Protein AF-A0A351Y8E1-F1 (afdb_monomer_lite)

Structure (mmCIF, N/CA/C/O backbone):
data_AF-A0A351Y8E1-F1
#
_entry.id   AF-A0A351Y8E1-F1
#
loop_
_atom_site.group_PDB
_atom_site.id
_atom_site.type_symbol
_atom_site.label_atom_id
_atom_site.label_alt_id
_atom_site.label_comp_id
_atom_site.label_asym_id
_atom_site.label_entity_id
_atom_site.label_seq_id
_atom_site.pdbx_PDB_ins_code
_atom_site.Cartn_x
_atom_site.Cartn_y
_atom_site.Cartn_z
_atom_site.occupancy
_atom_site.B_iso_or_equiv
_atom_site.auth_seq_id
_atom_site.auth_comp_id
_atom_site.auth_asym_id
_atom_site.auth_atom_id
_atom_site.pdbx_PDB_model_num
ATOM 1 N N . MET A 1 1 ? -6.331 18.343 -5.073 1.00 37.34 1 MET A N 1
ATOM 2 C CA . MET A 1 1 ? -5.907 17.627 -3.851 1.00 37.34 1 MET A CA 1
ATOM 3 C C . MET A 1 1 ? -6.687 16.323 -3.826 1.00 37.34 1 MET A C 1
ATOM 5 O O . MET A 1 1 ? -7.875 16.342 -3.517 1.00 37.34 1 MET A O 1
ATOM 9 N N . ASN A 1 2 ? -6.078 15.239 -4.311 1.00 38.06 2 ASN A N 1
ATOM 10 C CA . ASN A 1 2 ? -6.756 13.952 -4.464 1.00 38.06 2 ASN A CA 1
ATOM 11 C C . ASN A 1 2 ? -7.035 13.405 -3.062 1.00 38.06 2 ASN A C 1
ATOM 13 O O . ASN A 1 2 ? -6.114 13.067 -2.325 1.00 38.06 2 ASN A O 1
ATOM 17 N N . LYS A 1 3 ? -8.303 13.434 -2.647 1.00 45.38 3 LYS A N 1
ATOM 18 C CA . LYS A 1 3 ? -8.732 12.825 -1.388 1.00 45.38 3 LYS A CA 1
ATOM 19 C C . LYS A 1 3 ? -8.659 11.315 -1.583 1.00 45.38 3 LYS A C 1
ATOM 21 O O . LYS A 1 3 ? -9.351 10.805 -2.459 1.00 45.38 3 LYS A O 1
ATOM 26 N N . ILE A 1 4 ? -7.858 10.622 -0.779 1.00 54.38 4 ILE A N 1
ATOM 27 C CA . ILE A 1 4 ? -7.994 9.172 -0.616 1.00 54.38 4 ILE A CA 1
ATOM 28 C C . ILE A 1 4 ? -9.372 8.970 0.018 1.00 54.38 4 ILE A C 1
ATOM 30 O O . ILE A 1 4 ? -9.592 9.391 1.153 1.00 54.38 4 ILE A O 1
ATOM 34 N N . LYS A 1 5 ? -10.330 8.468 -0.764 1.00 53.59 5 LYS A N 1
ATOM 35 C CA . LYS A 1 5 ? -11.711 8.251 -0.308 1.00 53.59 5 LYS A CA 1
ATOM 36 C C . LYS A 1 5 ? -11.983 6.800 0.059 1.00 53.59 5 LYS A C 1
ATOM 38 O O . LYS A 1 5 ? -12.866 6.562 0.857 1.00 53.59 5 LYS A O 1
ATOM 43 N N . HIS A 1 6 ? -11.188 5.860 -0.432 1.00 67.56 6 HIS A N 1
ATOM 44 C CA . HIS A 1 6 ? -11.521 4.450 -0.344 1.00 67.56 6 HIS A CA 1
ATOM 45 C C . HIS A 1 6 ? -11.034 3.823 0.970 1.00 67.56 6 HIS A C 1
ATOM 47 O O . HIS A 1 6 ? -9.828 3.694 1.190 1.00 67.56 6 HIS A O 1
ATOM 53 N N . THR A 1 7 ? -11.958 3.421 1.845 1.00 71.88 7 THR A N 1
ATOM 54 C CA . THR A 1 7 ? -11.657 2.616 3.041 1.00 71.88 7 THR A CA 1
ATOM 55 C C . THR A 1 7 ? -12.265 1.231 2.872 1.00 71.88 7 THR A C 1
ATOM 57 O O . THR A 1 7 ? -13.457 1.124 2.619 1.00 71.88 7 THR A O 1
ATOM 60 N N . ALA A 1 8 ? -11.474 0.172 3.055 1.00 76.19 8 ALA A N 1
ATOM 61 C CA . ALA A 1 8 ? -11.951 -1.210 3.027 1.00 76.19 8 ALA A CA 1
ATOM 62 C C . ALA A 1 8 ? -11.771 -1.861 4.403 1.00 76.19 8 ALA A C 1
ATOM 64 O O . ALA A 1 8 ? -10.672 -1.846 4.960 1.00 76.19 8 ALA A O 1
ATOM 65 N N . THR A 1 9 ? -12.855 -2.414 4.946 1.00 78.62 9 THR A N 1
ATOM 66 C CA . THR A 1 9 ? -12.926 -2.979 6.302 1.00 78.62 9 THR A CA 1
ATOM 67 C C . THR A 1 9 ? -13.546 -4.375 6.261 1.00 78.62 9 THR A C 1
ATOM 69 O O . THR A 1 9 ? -14.441 -4.630 5.458 1.00 78.62 9 THR A O 1
ATOM 72 N N . GLU A 1 10 ? -13.109 -5.286 7.134 1.00 81.50 10 GLU A N 1
ATOM 73 C CA . GLU A 1 10 ? -13.806 -6.562 7.342 1.00 81.50 10 GLU A CA 1
ATOM 74 C C . GLU A 1 10 ? -14.944 -6.388 8.361 1.00 81.50 10 GLU A C 1
ATOM 76 O O . GLU A 1 10 ? -14.759 -5.793 9.422 1.00 81.50 10 GLU A O 1
ATOM 81 N N . THR A 1 11 ? -16.121 -6.935 8.056 1.00 82.19 11 THR A N 1
ATOM 82 C CA . THR A 1 11 ? -17.236 -7.048 9.003 1.00 82.19 11 THR A CA 1
ATOM 83 C C . THR A 1 11 ? -17.883 -8.429 8.939 1.00 82.19 11 THR A C 1
ATOM 85 O O . THR A 1 11 ? -17.623 -9.224 8.034 1.00 82.19 11 THR A O 1
ATOM 88 N N . ILE A 1 12 ? -18.751 -8.726 9.904 1.00 82.06 12 ILE A N 1
ATOM 89 C CA . ILE A 1 12 ? -19.575 -9.932 9.912 1.00 82.06 12 ILE A CA 1
ATOM 90 C C . ILE A 1 12 ? -20.975 -9.553 9.433 1.00 82.06 12 ILE A C 1
ATOM 92 O O . ILE A 1 12 ? -21.716 -8.871 10.136 1.00 82.06 12 ILE A O 1
ATOM 96 N N . ALA A 1 13 ? -21.358 -10.042 8.255 1.00 81.38 13 ALA A N 1
ATOM 97 C CA . ALA A 1 13 ? -22.721 -9.951 7.744 1.00 81.38 13 ALA A CA 1
ATOM 98 C C . ALA A 1 13 ? -23.291 -11.366 7.597 1.00 81.38 13 ALA A C 1
ATOM 100 O O . ALA A 1 13 ? -22.679 -12.230 6.968 1.00 81.38 13 ALA A O 1
ATOM 101 N N . ASN A 1 14 ? -24.458 -11.630 8.193 1.00 77.50 14 ASN A N 1
ATOM 102 C CA . ASN A 1 14 ? -25.126 -12.940 8.142 1.00 77.50 14 ASN A CA 1
ATOM 103 C C . ASN A 1 14 ? -24.224 -14.121 8.570 1.00 77.50 14 ASN A C 1
ATOM 105 O O . ASN A 1 14 ? -24.236 -15.184 7.951 1.00 77.50 14 ASN A O 1
ATOM 109 N N . GLY A 1 15 ? -23.391 -13.923 9.599 1.00 80.44 15 GLY A N 1
ATOM 110 C CA . GLY A 1 15 ? -22.469 -14.946 10.112 1.00 80.44 15 GLY A CA 1
ATOM 111 C C . GLY A 1 15 ? -21.257 -15.236 9.217 1.00 80.44 15 GLY A C 1
ATOM 112 O O . GLY A 1 15 ? -20.462 -16.116 9.539 1.00 80.44 15 GLY A O 1
ATOM 113 N N . LYS A 1 16 ? -21.083 -14.501 8.111 1.00 79.06 16 LYS A N 1
ATOM 114 C CA . LYS A 1 16 ? -19.928 -14.611 7.215 1.00 79.06 16 LYS A CA 1
ATOM 115 C C . LYS A 1 16 ? -19.086 -13.342 7.279 1.00 79.06 16 LYS A C 1
ATOM 117 O O . LYS A 1 16 ? -19.616 -12.235 7.350 1.00 79.06 16 LYS A O 1
ATOM 122 N N . ARG A 1 17 ? -17.764 -13.514 7.227 1.00 80.31 17 ARG A N 1
ATOM 123 C CA . ARG A 1 17 ? -16.818 -12.402 7.086 1.00 80.31 17 ARG A CA 1
ATOM 124 C C . ARG A 1 17 ? -16.898 -11.850 5.667 1.00 80.31 17 ARG A C 1
ATOM 126 O O . ARG A 1 17 ? -16.666 -12.596 4.713 1.00 80.31 17 ARG A O 1
ATO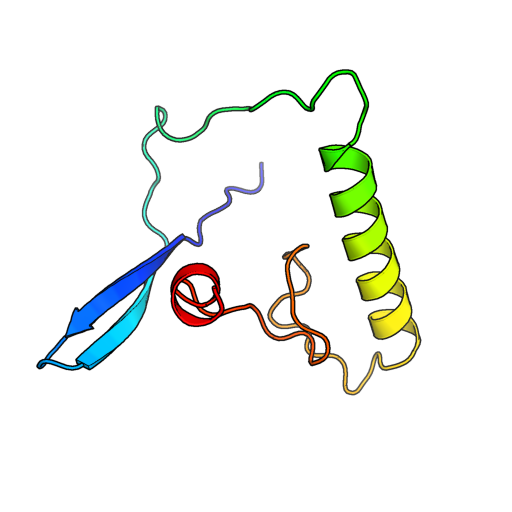M 133 N N . VAL A 1 18 ? -17.228 -10.572 5.545 1.00 83.25 18 VAL A N 1
ATOM 134 C CA . VAL A 1 18 ? -17.347 -9.851 4.275 1.00 83.25 18 VAL A CA 1
ATOM 135 C C . VAL A 1 18 ? -16.494 -8.588 4.314 1.00 83.25 18 VAL A C 1
ATOM 137 O O . VAL A 1 18 ? -16.373 -7.942 5.354 1.00 83.25 18 VAL A O 1
ATOM 140 N N . GLU A 1 19 ? -15.892 -8.250 3.178 1.00 83.62 19 GLU A N 1
ATOM 141 C CA . GLU A 1 19 ? -15.168 -6.993 2.997 1.00 83.62 19 GLU A CA 1
ATOM 142 C C . GLU A 1 19 ? -16.158 -5.926 2.520 1.00 83.62 19 GLU A C 1
ATOM 144 O O . GLU A 1 19 ? -16.912 -6.155 1.574 1.00 83.62 19 GLU A O 1
ATOM 149 N N . ILE A 1 20 ? -16.185 -4.782 3.203 1.00 80.88 20 ILE A N 1
ATOM 150 C CA . ILE A 1 20 ? -16.970 -3.612 2.812 1.00 80.88 20 ILE A CA 1
ATOM 151 C C . ILE A 1 20 ? -15.995 -2.492 2.486 1.00 80.88 20 ILE A C 1
ATOM 153 O O . ILE A 1 20 ? -15.209 -2.079 3.342 1.00 80.88 20 ILE A O 1
ATOM 157 N N . ALA A 1 21 ? -16.078 -2.007 1.252 1.00 76.38 21 ALA A N 1
ATOM 158 C CA . ALA A 1 21 ? -15.422 -0.790 0.819 1.00 76.38 21 ALA A CA 1
ATOM 159 C C . ALA A 1 21 ? -16.426 0.366 0.849 1.00 76.38 21 ALA A C 1
ATOM 161 O O . ALA A 1 21 ? -17.502 0.258 0.265 1.00 76.38 21 ALA A O 1
ATOM 162 N N . ASP A 1 22 ? -16.081 1.454 1.530 1.00 71.62 22 ASP A N 1
ATOM 163 C CA . ASP A 1 22 ? -16.908 2.654 1.602 1.00 71.62 22 ASP A CA 1
ATOM 164 C C . ASP A 1 22 ? -16.054 3.904 1.391 1.00 71.62 22 ASP A C 1
ATOM 166 O O . ASP A 1 22 ? -14.929 4.007 1.898 1.00 71.62 22 ASP A O 1
ATOM 170 N N . ASP A 1 23 ? -16.623 4.872 0.675 1.00 65.00 23 ASP A N 1
ATOM 171 C CA . ASP A 1 23 ? -16.042 6.197 0.491 1.00 65.00 23 ASP A CA 1
ATOM 172 C C . ASP A 1 23 ? -16.325 7.103 1.704 1.00 65.00 23 ASP A C 1
ATOM 174 O O . ASP A 1 23 ? -16.771 8.251 1.577 1.00 65.00 23 ASP A O 1
ATOM 178 N N . THR A 1 24 ? -16.111 6.582 2.915 1.00 60.41 24 THR A N 1
ATOM 179 C CA . THR A 1 24 ? -16.423 7.320 4.139 1.00 60.41 24 THR A CA 1
ATOM 180 C C . THR A 1 24 ? -15.502 8.527 4.258 1.00 60.41 24 THR A C 1
ATOM 182 O O . THR A 1 24 ? -14.283 8.466 4.073 1.00 60.41 24 THR A O 1
ATOM 185 N N . ALA A 1 25 ? -16.091 9.666 4.625 1.00 54.34 25 ALA A N 1
ATOM 186 C CA . ALA A 1 25 ? -15.348 10.865 4.964 1.00 54.34 25 ALA A CA 1
ATOM 187 C C . ALA A 1 25 ? -14.567 10.623 6.263 1.00 54.34 25 ALA A C 1
ATOM 189 O O . ALA A 1 25 ? -15.066 10.873 7.361 1.00 54.34 25 ALA A O 1
ATOM 190 N N . GLN A 1 26 ? -13.328 10.149 6.131 1.00 59.44 26 GLN A N 1
ATOM 191 C CA . GLN A 1 26 ? -12.336 10.201 7.194 1.00 59.44 26 GLN A CA 1
ATOM 192 C C . GLN A 1 26 ? -12.385 11.596 7.839 1.00 59.44 26 GLN A C 1
ATOM 194 O O . GLN A 1 26 ? -12.329 12.629 7.161 1.00 59.44 26 GLN A O 1
ATOM 199 N N . THR A 1 27 ? -12.588 11.651 9.156 1.00 67.12 27 THR A N 1
ATOM 200 C CA . THR A 1 27 ? -12.621 12.938 9.860 1.00 67.12 27 THR A CA 1
ATOM 201 C C . THR A 1 27 ? -11.257 13.620 9.716 1.00 67.12 27 THR A C 1
ATOM 203 O O . THR A 1 27 ? -10.239 12.954 9.557 1.00 67.12 27 THR A O 1
ATOM 206 N N . LYS A 1 28 ? -11.175 14.955 9.822 1.00 67.75 28 LYS A N 1
ATOM 207 C CA . LYS A 1 28 ? -9.874 15.659 9.739 1.00 67.75 28 LYS A CA 1
ATOM 208 C C . LYS A 1 28 ? -8.811 15.107 10.708 1.00 67.75 28 LYS A C 1
ATOM 210 O O . LYS A 1 28 ? -7.632 15.294 10.456 1.00 67.75 28 LYS A O 1
ATOM 215 N N . LYS A 1 29 ? -9.223 14.435 11.793 1.00 72.69 29 LYS A N 1
ATOM 216 C CA . LYS A 1 29 ? -8.333 13.811 12.781 1.00 72.69 29 LYS A CA 1
ATOM 217 C C . LYS A 1 29 ? -7.716 12.483 12.324 1.00 72.69 29 LYS A C 1
ATOM 219 O O . LYS A 1 29 ? -6.672 12.124 12.849 1.00 72.69 29 LYS A O 1
ATOM 224 N N . SER A 1 30 ? -8.340 11.752 11.397 1.00 70.81 30 SER A N 1
ATOM 225 C CA . SER A 1 30 ? -7.790 10.489 10.876 1.00 70.81 30 SER A CA 1
ATOM 226 C C . SER A 1 30 ? -6.790 10.696 9.735 1.00 70.81 30 SER A C 1
ATOM 228 O O . SER A 1 30 ? -6.035 9.783 9.423 1.00 70.81 30 SER A O 1
ATOM 230 N N . PHE A 1 31 ? -6.735 11.898 9.152 1.00 73.69 31 PHE A N 1
ATOM 231 C CA . PHE A 1 31 ? -5.658 12.289 8.245 1.00 73.69 31 PHE A CA 1
ATOM 232 C C . PHE A 1 31 ? -4.437 12.721 9.057 1.00 73.69 31 PHE A C 1
ATOM 234 O O . PHE A 1 31 ? -4.355 13.857 9.524 1.00 73.69 31 PHE A O 1
ATOM 241 N N . LEU A 1 32 ? -3.491 11.801 9.217 1.00 80.12 32 LEU A N 1
ATOM 242 C CA . LEU A 1 32 ? -2.210 12.047 9.864 1.00 80.12 32 LEU A CA 1
ATOM 243 C C . LEU A 1 32 ? -1.079 11.706 8.896 1.00 80.12 32 LEU A C 1
ATOM 245 O O . LEU A 1 32 ? -1.097 10.657 8.256 1.00 80.12 32 LEU A O 1
ATOM 249 N N . THR A 1 33 ? -0.077 12.577 8.822 1.00 84.12 33 THR A N 1
ATOM 250 C CA . THR A 1 33 ? 1.187 12.261 8.155 1.00 84.12 33 THR A CA 1
ATOM 251 C C . THR A 1 33 ? 2.092 11.555 9.153 1.00 84.12 33 THR A C 1
ATOM 253 O O . THR A 1 33 ? 2.457 12.138 10.174 1.00 84.12 33 THR A O 1
ATOM 256 N N . LEU A 1 34 ? 2.451 10.309 8.858 1.00 87.56 34 LEU A N 1
ATOM 257 C CA . LEU A 1 34 ? 3.464 9.574 9.608 1.00 87.56 34 LEU A CA 1
ATOM 258 C C . LEU A 1 34 ? 4.833 9.810 8.950 1.00 87.56 34 LEU A C 1
ATOM 260 O O . LEU A 1 34 ? 4.932 9.654 7.731 1.00 87.56 34 LEU A O 1
ATOM 264 N N . PRO A 1 35 ? 5.874 10.213 9.702 1.00 89.94 35 PRO A N 1
ATOM 265 C CA . PRO A 1 35 ? 7.217 10.326 9.148 1.00 89.94 35 PRO A CA 1
ATOM 266 C C . PRO A 1 35 ? 7.782 8.935 8.832 1.00 89.94 35 PRO A C 1
ATOM 268 O O . PRO A 1 35 ? 7.477 7.964 9.527 1.00 89.94 35 PRO A O 1
ATOM 271 N N . PHE A 1 36 ? 8.628 8.848 7.805 1.00 91.88 36 PHE A N 1
ATOM 272 C CA . PHE A 1 36 ? 9.428 7.648 7.563 1.00 91.88 36 PHE A CA 1
ATOM 273 C C . PHE A 1 36 ? 10.451 7.437 8.680 1.00 91.88 36 PHE A C 1
ATOM 275 O O . PHE A 1 36 ? 10.826 8.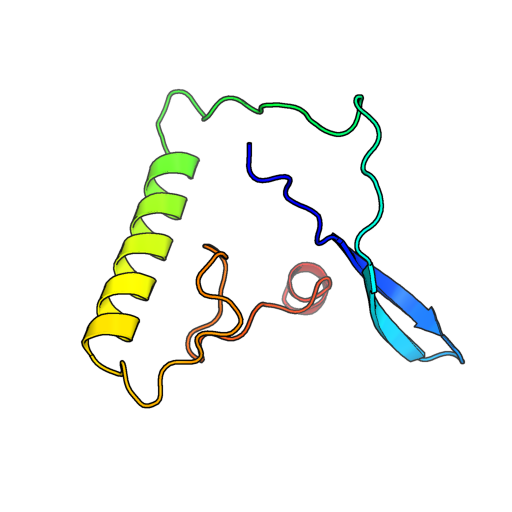374 9.392 1.00 91.88 36 PHE A O 1
ATOM 282 N N . ASP A 1 37 ? 10.897 6.192 8.840 1.00 92.56 37 ASP A N 1
ATOM 283 C CA . ASP A 1 37 ? 11.965 5.891 9.779 1.00 92.56 37 ASP A CA 1
ATOM 284 C C . ASP A 1 37 ? 13.288 6.537 9.318 1.00 92.56 37 ASP A C 1
ATOM 286 O O . ASP A 1 37 ? 13.553 6.597 8.116 1.00 92.56 37 ASP A O 1
ATOM 290 N N . PRO A 1 38 ? 14.159 6.989 10.241 1.00 94.12 38 PRO A N 1
ATOM 291 C CA . PRO A 1 38 ? 15.421 7.641 9.877 1.00 94.12 38 PRO A CA 1
ATOM 292 C C . PRO A 1 38 ? 16.379 6.763 9.064 1.00 94.12 38 PRO A C 1
ATOM 294 O O . PRO A 1 38 ? 17.291 7.282 8.429 1.00 94.12 38 PRO A O 1
ATOM 297 N N . MET A 1 39 ? 16.204 5.440 9.116 1.00 95.06 39 MET A N 1
ATOM 298 C CA . MET A 1 39 ? 17.030 4.482 8.381 1.00 95.06 39 MET A CA 1
ATOM 299 C C . MET A 1 39 ? 16.498 4.219 6.963 1.00 95.06 39 MET A C 1
ATOM 301 O O . MET A 1 39 ? 17.130 3.482 6.209 1.00 95.06 39 MET A O 1
ATOM 305 N N . GLY A 1 40 ? 15.359 4.813 6.585 1.00 94.06 40 GLY A N 1
ATOM 306 C CA . GLY A 1 40 ? 14.734 4.645 5.272 1.00 94.06 40 GLY A CA 1
ATOM 307 C C . GLY A 1 40 ? 14.227 3.225 5.006 1.00 94.06 40 GLY A C 1
ATOM 308 O O . GLY A 1 40 ? 14.025 2.844 3.856 1.00 94.06 40 GLY A O 1
ATOM 309 N N . THR A 1 41 ? 14.042 2.410 6.042 1.00 94.75 41 THR A N 1
ATOM 310 C CA . THR A 1 41 ? 13.667 0.995 5.920 1.00 94.75 41 THR A CA 1
ATOM 311 C C . THR A 1 41 ? 12.311 0.848 5.239 1.00 94.75 41 THR A C 1
ATOM 313 O O . THR A 1 41 ? 12.173 0.113 4.262 1.00 94.75 41 THR A O 1
ATOM 316 N N . ILE A 1 42 ? 11.310 1.578 5.735 1.00 93.06 42 ILE A N 1
ATOM 317 C CA . ILE A 1 42 ? 9.941 1.540 5.217 1.00 93.06 42 ILE A CA 1
ATOM 318 C C . ILE A 1 42 ? 9.901 2.153 3.817 1.00 93.06 42 ILE A C 1
ATOM 320 O O . ILE A 1 42 ? 9.283 1.587 2.920 1.00 93.06 42 ILE A O 1
ATOM 324 N N . GLU A 1 43 ? 10.586 3.279 3.614 1.00 94.06 43 GLU A N 1
ATOM 325 C CA . GLU A 1 43 ? 10.647 3.953 2.315 1.00 94.06 43 GLU A CA 1
ATOM 326 C C . GLU A 1 43 ? 11.206 3.026 1.228 1.00 94.06 43 GLU A C 1
ATOM 328 O O . GLU A 1 43 ? 10.569 2.842 0.191 1.00 94.06 43 GLU A O 1
ATOM 333 N N . ASN A 1 44 ? 12.339 2.369 1.491 1.00 95.50 44 ASN A N 1
ATOM 334 C CA . ASN A 1 44 ? 12.965 1.453 0.538 1.00 95.50 44 ASN A CA 1
ATOM 335 C C . ASN A 1 44 ? 12.067 0.255 0.199 1.00 95.50 44 ASN A C 1
ATOM 337 O O . ASN A 1 44 ? 11.986 -0.132 -0.966 1.00 95.50 44 ASN A O 1
ATOM 341 N N . ILE A 1 45 ? 11.352 -0.303 1.183 1.00 94.62 45 ILE A N 1
ATOM 342 C CA . ILE A 1 45 ? 10.388 -1.389 0.945 1.00 94.62 45 ILE A CA 1
ATOM 343 C C . ILE A 1 45 ? 9.263 -0.919 0.013 1.00 94.62 45 ILE A C 1
ATOM 345 O O . ILE A 1 45 ? 8.926 -1.610 -0.948 1.00 94.62 45 ILE A O 1
ATOM 349 N N . LEU A 1 46 ? 8.688 0.259 0.272 1.00 93.56 46 LEU A N 1
ATOM 350 C CA . LEU A 1 46 ? 7.598 0.798 -0.545 1.00 93.56 46 LEU A CA 1
ATOM 351 C C . LEU A 1 46 ? 8.060 1.127 -1.973 1.00 93.56 46 LEU A C 1
ATOM 353 O O . LEU A 1 46 ? 7.319 0.888 -2.928 1.00 93.56 46 LEU A O 1
ATOM 357 N N . LEU A 1 47 ? 9.280 1.647 -2.133 1.00 93.88 47 LEU A N 1
ATOM 358 C CA . LEU A 1 47 ? 9.868 1.930 -3.444 1.00 93.88 47 LEU A CA 1
ATOM 359 C C . LEU A 1 47 ? 10.135 0.651 -4.247 1.00 93.88 47 LEU A C 1
ATOM 361 O O . LEU A 1 47 ? 9.810 0.612 -5.433 1.00 93.88 47 LEU A O 1
ATOM 365 N N . ASP A 1 48 ? 10.663 -0.399 -3.614 1.00 94.62 48 ASP A N 1
ATOM 366 C CA . ASP A 1 48 ? 10.883 -1.703 -4.253 1.00 94.62 48 ASP A CA 1
ATOM 367 C C . ASP A 1 48 ? 9.560 -2.341 -4.712 1.00 94.62 48 ASP A C 1
ATOM 369 O O . ASP A 1 48 ? 9.443 -2.800 -5.851 1.00 94.62 48 ASP A O 1
ATOM 373 N N . MET A 1 49 ? 8.522 -2.297 -3.867 1.00 93.12 49 MET A N 1
ATOM 374 C CA . MET A 1 49 ? 7.177 -2.764 -4.228 1.00 93.12 49 MET A CA 1
ATOM 375 C C . MET A 1 49 ? 6.627 -2.019 -5.450 1.00 93.12 49 MET A C 1
ATOM 377 O O . MET A 1 49 ? 6.141 -2.649 -6.393 1.00 93.12 49 MET A O 1
ATOM 381 N N . LYS A 1 50 ? 6.758 -0.687 -5.470 1.00 92.00 50 LYS A N 1
ATOM 382 C CA . LYS A 1 50 ? 6.311 0.141 -6.595 1.00 92.00 50 LYS A CA 1
ATOM 383 C C . LYS A 1 50 ? 7.087 -0.155 -7.880 1.00 92.00 50 LYS A C 1
ATOM 385 O O . LYS A 1 50 ? 6.487 -0.262 -8.945 1.00 92.00 50 LYS A O 1
ATOM 390 N N . ALA A 1 51 ? 8.408 -0.310 -7.797 1.00 92.44 51 ALA A N 1
ATOM 391 C CA . ALA A 1 51 ? 9.241 -0.612 -8.959 1.00 92.44 51 ALA A CA 1
ATOM 392 C C . ALA A 1 51 ? 8.837 -1.939 -9.623 1.00 92.44 51 ALA A C 1
ATOM 394 O O . ALA A 1 51 ? 8.684 -1.994 -10.844 1.00 92.44 51 ALA A O 1
ATOM 395 N N . LYS A 1 52 ? 8.577 -2.982 -8.822 1.00 90.69 52 LYS A N 1
ATOM 396 C CA . LYS A 1 52 ? 8.091 -4.282 -9.317 1.00 90.69 52 LYS A CA 1
ATOM 397 C C . LYS A 1 52 ? 6.729 -4.174 -9.998 1.00 90.69 52 LYS A C 1
ATOM 399 O O . LYS A 1 52 ? 6.494 -4.834 -11.006 1.00 90.69 52 LYS A O 1
ATOM 404 N N . GLN A 1 53 ? 5.827 -3.351 -9.466 1.00 89.00 53 GLN A N 1
ATOM 405 C CA . GLN A 1 53 ? 4.516 -3.123 -10.075 1.00 89.00 53 GLN A CA 1
ATOM 406 C C . GLN A 1 53 ? 4.640 -2.444 -11.447 1.00 89.00 53 GLN A C 1
ATOM 408 O O . GLN A 1 53 ? 4.018 -2.890 -12.407 1.00 89.00 53 GLN A O 1
ATOM 413 N N . GLU A 1 54 ? 5.480 -1.414 -11.568 1.00 89.75 54 GLU A N 1
ATOM 414 C CA . GLU A 1 54 ? 5.719 -0.728 -12.846 1.00 89.75 54 GLU A CA 1
ATOM 415 C C . GLU A 1 54 ? 6.380 -1.647 -13.885 1.00 89.75 54 GLU A C 1
ATOM 417 O O . GLU A 1 54 ? 6.036 -1.615 -15.069 1.00 89.75 54 GLU A O 1
ATOM 422 N N . GLU A 1 55 ? 7.301 -2.513 -13.456 1.00 90.94 55 GLU A N 1
ATOM 423 C CA . GLU A 1 55 ? 7.902 -3.530 -14.322 1.00 90.94 55 GLU A CA 1
ATOM 424 C C . GLU A 1 55 ? 6.851 -4.512 -14.859 1.00 90.94 55 GLU A C 1
ATOM 426 O O . GLU A 1 55 ? 6.812 -4.789 -16.065 1.00 90.94 55 GLU A O 1
ATOM 431 N N . ARG A 1 56 ? 5.964 -5.007 -13.987 1.00 87.56 56 ARG A N 1
ATOM 432 C CA . ARG A 1 56 ? 4.864 -5.900 -14.378 1.00 87.56 56 ARG A CA 1
ATOM 433 C C . ARG A 1 56 ? 3.903 -5.207 -15.333 1.00 87.56 56 ARG A C 1
ATOM 435 O O . ARG A 1 56 ? 3.640 -5.748 -16.403 1.00 87.56 56 ARG A O 1
ATOM 442 N N . LYS A 1 57 ? 3.522 -3.962 -15.046 1.00 88.00 57 LYS A N 1
ATOM 443 C CA . LYS A 1 57 ? 2.686 -3.132 -15.924 1.00 88.00 57 LYS A CA 1
ATOM 444 C C . LYS A 1 57 ? 3.292 -2.933 -17.304 1.00 88.00 57 LYS A C 1
ATOM 446 O O . LYS A 1 57 ? 2.596 -3.025 -18.314 1.00 88.00 57 LYS A O 1
ATOM 451 N N . LYS A 1 58 ? 4.603 -2.710 -17.379 1.00 89.12 58 LYS A N 1
ATOM 452 C CA . LYS A 1 58 ? 5.317 -2.603 -18.655 1.00 89.12 58 LYS A CA 1
ATOM 453 C C . LYS A 1 58 ? 5.347 -3.932 -19.415 1.00 89.12 58 LYS A C 1
ATOM 455 O O . LYS A 1 58 ? 5.223 -3.933 -20.637 1.00 89.12 58 LYS A O 1
ATOM 460 N N . THR A 1 59 ? 5.516 -5.044 -18.705 1.00 88.75 59 THR A N 1
ATOM 461 C CA . THR A 1 59 ? 5.659 -6.386 -19.292 1.00 88.75 59 THR A CA 1
ATOM 462 C C . THR A 1 59 ? 4.320 -6.961 -19.755 1.00 88.75 59 THR A C 1
ATOM 464 O O . THR A 1 59 ? 4.222 -7.534 -20.838 1.00 88.75 59 THR A O 1
ATOM 467 N N . PHE A 1 60 ? 3.276 -6.775 -18.952 1.00 86.00 60 PHE A N 1
ATOM 468 C CA . PHE A 1 60 ? 1.977 -7.425 -19.089 1.00 86.00 60 PHE A CA 1
ATOM 469 C C . PHE A 1 60 ? 0.854 -6.456 -19.465 1.00 86.00 60 PHE A C 1
ATOM 471 O O . PHE A 1 60 ? -0.306 -6.844 -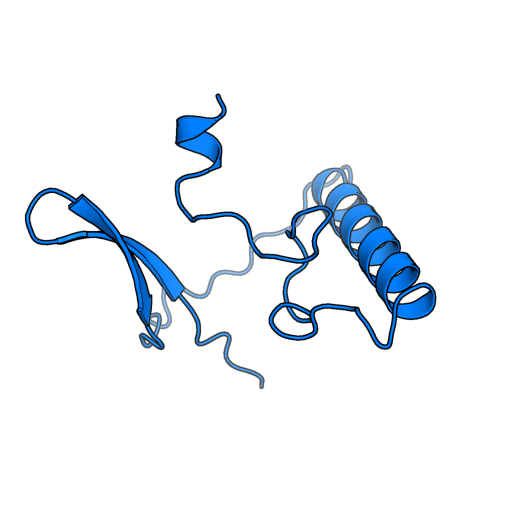19.433 1.00 86.00 60 PHE A O 1
ATOM 478 N N . GLY A 1 61 ? 1.165 -5.225 -19.881 1.00 80.06 61 GLY A N 1
ATOM 479 C CA . GLY A 1 61 ? 0.240 -4.082 -19.912 1.00 80.06 61 GLY A CA 1
ATOM 480 C C . GLY A 1 61 ? -1.157 -4.261 -20.523 1.00 80.06 61 GLY A C 1
ATOM 481 O O . GLY A 1 61 ? -2.033 -3.471 -20.210 1.00 80.06 61 GLY A O 1
ATOM 482 N N . ARG A 1 62 ? -1.419 -5.271 -21.366 1.00 77.81 62 ARG A N 1
ATOM 483 C CA . ARG A 1 62 ? -2.782 -5.572 -21.856 1.00 77.81 62 ARG A CA 1
ATOM 484 C C . ARG A 1 62 ? -3.570 -6.551 -20.972 1.00 77.81 62 ARG A C 1
ATOM 486 O O . ARG A 1 62 ? -4.796 -6.523 -20.998 1.00 77.81 62 ARG A O 1
ATOM 493 N N . ILE A 1 63 ? -2.883 -7.438 -20.258 1.00 81.81 63 ILE A N 1
ATOM 494 C CA . ILE A 1 63 ? -3.469 -8.391 -19.299 1.00 81.81 63 ILE A CA 1
ATOM 495 C C . ILE A 1 63 ? -3.334 -7.905 -17.846 1.00 81.81 63 ILE A C 1
ATOM 497 O O . ILE A 1 63 ? -3.875 -8.545 -16.951 1.00 81.81 63 ILE A O 1
ATOM 501 N N . HIS A 1 64 ? -2.627 -6.789 -17.643 1.00 78.12 64 HIS A N 1
ATOM 502 C CA . HIS A 1 64 ? -2.423 -6.123 -16.360 1.00 78.12 64 HIS A CA 1
ATOM 503 C C . HIS A 1 64 ? -3.758 -5.712 -15.731 1.00 78.12 64 HIS A C 1
ATOM 505 O O . HIS A 1 64 ? -4.625 -5.134 -16.398 1.00 78.12 64 HIS A O 1
ATOM 511 N N . ASN A 1 65 ? -3.920 -5.983 -14.438 1.00 81.94 65 ASN A N 1
ATOM 512 C CA . ASN A 1 65 ? -5.091 -5.553 -13.691 1.00 81.94 65 ASN A CA 1
ATOM 513 C C . ASN A 1 65 ? -4.937 -4.095 -13.238 1.00 81.94 65 ASN A C 1
ATOM 515 O O . ASN A 1 65 ? -4.357 -3.797 -12.196 1.00 81.94 65 ASN A O 1
ATOM 519 N N . HIS A 1 66 ? -5.525 -3.183 -14.009 1.00 83.50 66 HIS A N 1
ATOM 520 C CA . HIS A 1 66 ? -5.476 -1.745 -13.735 1.00 83.50 66 HIS A CA 1
ATOM 521 C C . HIS A 1 66 ? -6.398 -1.272 -12.600 1.00 83.50 66 HIS A C 1
ATOM 523 O O . HIS A 1 66 ? -6.371 -0.091 -12.257 1.00 83.50 66 HIS A O 1
ATOM 529 N N . GLU A 1 67 ? -7.219 -2.150 -12.013 1.00 84.88 67 GLU A N 1
ATOM 530 C CA . GLU A 1 67 ? -8.164 -1.780 -10.948 1.00 84.88 67 GLU A CA 1
ATOM 531 C C . GLU A 1 67 ? -7.454 -1.226 -9.699 1.00 84.88 67 GLU A C 1
ATOM 533 O O . GLU A 1 67 ? -8.001 -0.372 -9.000 1.00 84.88 67 GLU A O 1
ATOM 538 N N . PHE A 1 68 ? -6.216 -1.664 -9.441 1.00 86.50 68 PHE A N 1
ATOM 539 C CA . PHE A 1 68 ? -5.469 -1.337 -8.223 1.00 86.50 68 PHE A CA 1
ATOM 540 C C . PHE A 1 68 ? -4.128 -0.629 -8.485 1.00 86.50 68 PHE A C 1
ATOM 542 O O . PHE A 1 68 ? -3.243 -0.668 -7.634 1.00 86.50 68 PHE A O 1
ATOM 549 N N . ASP A 1 69 ? -3.980 0.063 -9.619 1.00 85.06 69 ASP A N 1
ATOM 550 C CA . ASP A 1 69 ? -2.741 0.778 -9.989 1.00 85.06 69 ASP A CA 1
ATOM 551 C C . ASP A 1 69 ? -2.332 1.875 -8.986 1.00 85.06 69 ASP A C 1
ATOM 553 O O . ASP A 1 69 ? -1.150 2.179 -8.843 1.00 85.06 69 ASP A O 1
ATOM 557 N N . ASP A 1 70 ? -3.292 2.452 -8.260 1.00 84.12 70 ASP A N 1
ATOM 558 C CA . ASP A 1 70 ? -3.030 3.466 -7.228 1.00 84.12 70 ASP A CA 1
ATOM 559 C C . ASP A 1 70 ? -2.581 2.861 -5.877 1.00 84.12 70 ASP A C 1
ATOM 561 O O . ASP A 1 70 ? -2.286 3.596 -4.929 1.00 84.12 70 ASP A O 1
ATOM 565 N N . TYR A 1 71 ? -2.520 1.529 -5.762 1.00 87.06 71 TYR A N 1
ATOM 566 C CA . TYR A 1 71 ? -2.061 0.819 -4.566 1.00 87.06 71 TYR A CA 1
ATOM 567 C C . TYR A 1 71 ? -0.623 0.332 -4.727 1.00 87.06 71 TYR A C 1
ATOM 569 O O . TYR A 1 71 ? -0.276 -0.297 -5.717 1.00 87.06 71 TYR A O 1
ATOM 577 N N . VAL A 1 72 ? 0.193 0.527 -3.687 1.00 88.75 72 VAL A N 1
ATOM 578 C CA . VAL A 1 72 ? 1.573 0.007 -3.632 1.00 88.75 72 VAL A CA 1
ATOM 579 C C . VAL A 1 72 ? 1.655 -1.419 -3.072 1.00 88.75 72 VAL A C 1
ATOM 581 O O . VAL A 1 72 ? 2.596 -2.152 -3.359 1.00 88.75 72 VAL A O 1
ATOM 584 N N . TYR A 1 73 ? 0.666 -1.835 -2.275 1.00 88.25 73 TYR A N 1
ATOM 585 C CA . TYR A 1 73 ? 0.637 -3.154 -1.642 1.00 88.25 73 TYR A CA 1
ATOM 586 C C . TYR A 1 73 ? -0.372 -4.071 -2.339 1.00 88.25 73 TYR A C 1
ATOM 588 O O . TYR A 1 73 ? -1.541 -4.161 -1.954 1.00 88.25 73 TYR A O 1
ATOM 596 N N . VAL A 1 74 ? 0.102 -4.739 -3.389 1.00 88.50 74 VAL A N 1
ATOM 597 C CA . VAL A 1 74 ? -0.667 -5.672 -4.221 1.00 88.50 74 VAL A CA 1
ATOM 598 C C . VAL A 1 74 ? 0.035 -7.026 -4.306 1.00 88.50 74 VAL A C 1
ATOM 600 O O . VAL A 1 74 ? 1.231 -7.157 -4.035 1.00 88.50 74 VAL A O 1
ATOM 603 N N . ARG A 1 75 ? -0.729 -8.059 -4.646 1.00 88.88 75 ARG A N 1
ATOM 604 C CA . ARG A 1 75 ? -0.238 -9.418 -4.876 1.00 88.88 75 ARG A CA 1
ATOM 6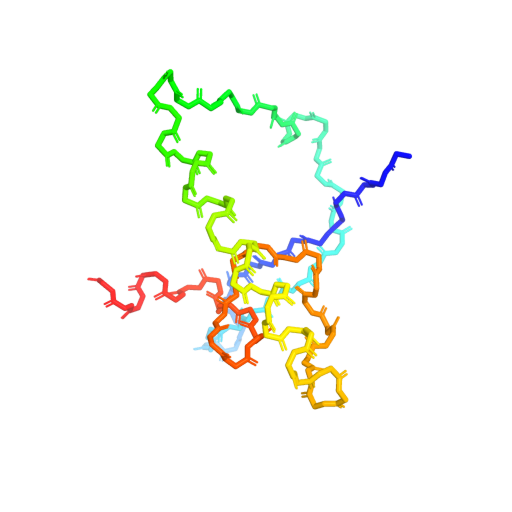05 C C . ARG A 1 75 ? 0.490 -9.531 -6.216 1.00 88.88 75 ARG A C 1
ATOM 607 O O . ARG A 1 75 ? 0.578 -8.584 -6.993 1.00 88.88 75 ARG A O 1
ATOM 614 N N . GLU A 1 76 ? 1.023 -10.718 -6.491 1.00 84.75 76 GLU A N 1
ATOM 615 C CA . GLU A 1 76 ? 1.657 -11.026 -7.778 1.00 84.75 76 GLU A CA 1
ATOM 616 C C . GLU A 1 76 ? 0.683 -11.019 -8.954 1.00 84.75 76 GLU A C 1
ATOM 618 O O . GLU A 1 76 ? 1.074 -10.627 -10.045 1.00 84.75 76 GLU A O 1
ATOM 623 N N . ASP A 1 77 ? -0.581 -11.372 -8.710 1.00 84.12 77 ASP A N 1
ATOM 624 C CA . ASP A 1 77 ? -1.684 -11.269 -9.672 1.00 84.12 77 ASP A CA 1
ATOM 625 C C . ASP A 1 77 ? -2.274 -9.849 -9.760 1.00 84.12 77 ASP A C 1
ATOM 627 O O . ASP A 1 77 ? -3.371 -9.674 -10.283 1.00 84.12 77 ASP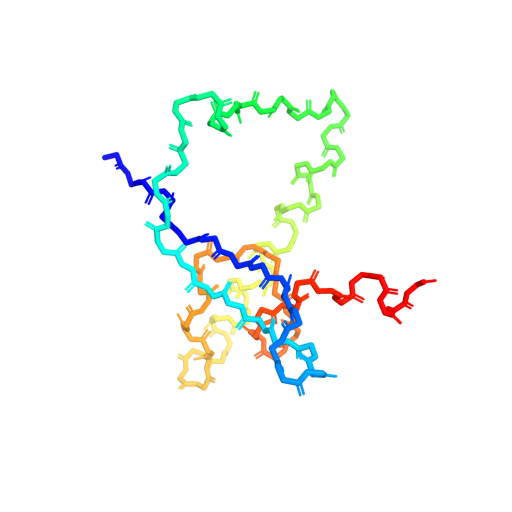 A O 1
ATOM 631 N N . GLU A 1 78 ? -1.584 -8.850 -9.192 1.00 83.06 78 GLU A N 1
ATOM 632 C CA . GLU A 1 78 ? -1.954 -7.423 -9.180 1.00 83.06 78 GLU A CA 1
ATOM 633 C C . GLU A 1 78 ? -3.285 -7.109 -8.484 1.00 83.06 78 GLU A C 1
ATOM 635 O O . GLU A 1 78 ? -3.721 -5.961 -8.423 1.00 83.06 78 GLU A O 1
ATOM 640 N N . ALA A 1 79 ? -3.912 -8.108 -7.869 1.00 86.50 79 ALA A N 1
ATOM 641 C CA . ALA A 1 79 ? -5.038 -7.893 -6.988 1.00 86.50 79 ALA A CA 1
ATOM 642 C C . ALA A 1 79 ? -4.560 -7.370 -5.628 1.00 86.50 79 ALA A C 1
ATOM 644 O O . ALA A 1 79 ? -3.514 -7.755 -5.096 1.00 86.50 79 ALA A O 1
ATOM 645 N N . ARG A 1 80 ? -5.381 -6.533 -5.005 1.00 87.94 80 ARG A N 1
ATOM 646 C CA . ARG A 1 80 ? -5.208 -6.139 -3.607 1.00 87.94 80 ARG A CA 1
ATOM 647 C C . ARG A 1 80 ? -5.317 -7.357 -2.669 1.00 87.94 80 ARG A C 1
ATOM 649 O O . ARG A 1 80 ? -6.094 -8.286 -2.896 1.00 87.94 80 ARG A O 1
ATOM 656 N N . TYR A 1 81 ? -4.575 -7.323 -1.563 1.00 88.75 81 TYR A N 1
ATOM 657 C CA . TYR A 1 81 ? -4.782 -8.250 -0.449 1.00 88.75 81 TYR A CA 1
ATOM 658 C C . TYR A 1 81 ? -6.105 -7.971 0.274 1.00 88.75 81 TYR A C 1
ATOM 660 O O . TYR A 1 81 ? -6.446 -6.820 0.549 1.00 88.75 81 TYR A O 1
ATOM 668 N N . ARG A 1 82 ? -6.814 -9.037 0.660 1.00 87.75 82 ARG A N 1
ATOM 669 C CA . ARG A 1 82 ? -7.963 -8.934 1.573 1.00 87.75 82 ARG A CA 1
ATOM 670 C C . ARG A 1 82 ? -7.568 -8.225 2.864 1.00 87.75 82 ARG A C 1
ATOM 672 O O . ARG A 1 82 ? -6.456 -8.434 3.353 1.00 87.75 82 ARG A O 1
ATOM 679 N N . VAL A 1 83 ? -8.499 -7.481 3.464 1.00 87.50 83 VAL A N 1
ATOM 680 C CA . VAL A 1 83 ? -8.210 -6.697 4.687 1.00 87.50 83 VAL A CA 1
ATOM 681 C C . VAL A 1 83 ? -7.666 -7.553 5.835 1.00 87.50 83 VAL A C 1
ATOM 683 O O . VAL A 1 83 ? -6.837 -7.097 6.613 1.00 87.50 83 VAL A O 1
ATOM 686 N N . ASP A 1 84 ? -8.106 -8.803 5.934 1.00 87.50 84 ASP A N 1
ATOM 687 C CA . ASP A 1 84 ? -7.734 -9.721 7.009 1.00 87.50 84 ASP A CA 1
ATOM 688 C C . ASP A 1 84 ? -6.621 -10.706 6.629 1.00 87.50 84 ASP A C 1
ATOM 690 O O . ASP A 1 84 ? -6.349 -11.656 7.365 1.00 87.50 84 ASP A O 1
ATOM 694 N N . TRP A 1 85 ? -5.983 -10.505 5.474 1.00 89.94 85 TRP A N 1
ATOM 695 C CA . TRP A 1 85 ? -4.979 -11.429 4.957 1.00 89.94 85 TRP A CA 1
ATOM 696 C C . TRP A 1 85 ? -3.821 -11.633 5.938 1.00 89.94 85 TRP A C 1
ATOM 698 O O . TRP A 1 85 ? -3.457 -12.775 6.201 1.00 89.94 85 TRP A O 1
ATOM 708 N N . VAL A 1 86 ? -3.304 -10.553 6.538 1.00 87.38 86 VAL A N 1
ATOM 709 C CA . VAL A 1 86 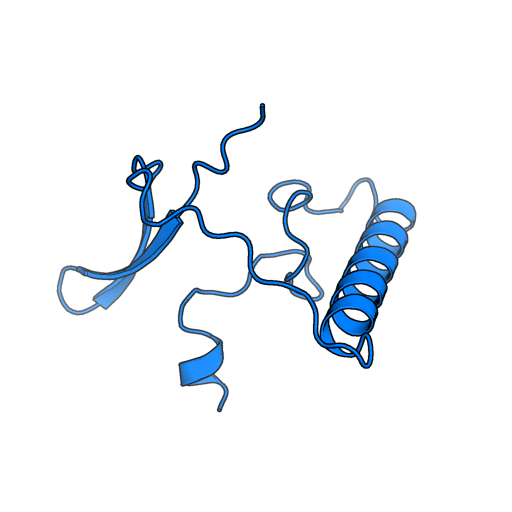? -2.187 -10.621 7.498 1.00 87.38 86 VAL A CA 1
ATOM 710 C C . VAL A 1 86 ? -2.545 -11.509 8.692 1.00 87.38 86 VAL A C 1
ATOM 712 O O . VAL A 1 86 ? -1.784 -12.402 9.031 1.00 87.38 86 VAL A O 1
ATOM 715 N N . THR A 1 87 ? -3.729 -11.321 9.282 1.00 88.62 87 THR A N 1
ATOM 716 C CA . THR A 1 87 ? -4.202 -12.113 10.432 1.00 88.62 87 THR A CA 1
ATOM 717 C C . THR A 1 87 ? -4.498 -13.572 10.083 1.00 88.62 87 THR A C 1
ATOM 719 O O . THR A 1 87 ? -4.535 -14.419 10.967 1.00 88.62 87 THR A O 1
ATOM 722 N N . ARG A 1 88 ? -4.787 -13.883 8.815 1.00 87.81 88 ARG A N 1
ATOM 723 C CA . ARG A 1 88 ? -5.013 -15.269 8.377 1.00 87.81 88 ARG A CA 1
ATOM 724 C C . ARG A 1 88 ? -3.730 -16.000 8.007 1.00 87.81 88 ARG A C 1
ATOM 726 O O . ARG A 1 88 ? -3.705 -17.223 8.093 1.00 87.81 88 ARG A O 1
ATOM 733 N N . ALA A 1 89 ? -2.736 -15.278 7.501 1.00 89.50 89 ALA A N 1
ATOM 734 C CA . ALA A 1 89 ? -1.515 -15.857 6.957 1.00 89.50 89 ALA A CA 1
ATOM 735 C C . ALA A 1 89 ? -0.423 -16.090 8.016 1.00 89.50 89 ALA A C 1
ATOM 737 O O . ALA A 1 89 ? 0.463 -16.909 7.775 1.00 89.50 89 ALA A O 1
ATOM 738 N N . PHE A 1 90 ? -0.493 -15.395 9.155 1.00 88.19 90 PHE A N 1
ATOM 739 C CA . PHE A 1 90 ? 0.467 -15.441 10.263 1.00 88.19 90 PHE A CA 1
ATOM 740 C C . PHE A 1 90 ? -0.263 -15.640 11.592 1.00 88.19 90 PHE A C 1
ATOM 742 O O . PHE A 1 90 ? 0.293 -16.356 12.453 1.00 88.19 90 PHE A O 1
#

Secondary structure (DSSP, 8-state):
------EEEEEEETTEEEEEEE-----TTT--PPPPPTT-HHHHHHHHHHHHHHHHHHHHTTTS-GGGTT-SSB-TTSPBPPTTHHHHH-

pLDDT: mean 81.89, std 12.3, range [37.34, 95.5]

Foldseek 3Di:
DDDPQWDWDWDQDPNDTDIDIGSDPDDPVNDDDDDADPVCPVVVVLVVLLVVLVVCCVVVVVLQDPPCNVDSQADPNRHHDHPCNVVVVD

Radius of gyration: 15.79 Å; chains: 1; bounding box: 42×34×35 Å

Sequence (90 aa):
MNKIKHTATETIANGKRVEIADDTAQTKKSFLTLPFDPMGTIENILLDMKAKQEERKKTFGRIHNHEFDDYVYVREDEARYRVDWVTRAF